Protein AF-A0A2S6GH41-F1 (afdb_monomer_lite)

Foldseek 3Di:
DPPDPDDLVVLLVLLVVLVVVLVVLVVDDDDQDQDPDDPVVSVVSVVVSVVVVVVSVVSSVVSNVSSVVSVVVSVVVVVVVVVVVVVVVVD

pLDDT: mean 82.1, std 8.68, range [46.09, 91.81]

Radius of gyration: 22.16 Å; chains: 1; bounding box: 47×14×67 Å

Organism: NCBI:txid155976

Secondary structure (DSSP, 8-state):
--S-SS-HHHHHHHHHHHHHHHHHHHT---------S-HHHHHHHHHHHHHHHHHHHHHHHHHHHHHHHHHHHHHHHHHHHHHHHHHHHT-

Structure (mmCIF, N/CA/C/O backbone):
data_AF-A0A2S6GH41-F1
#
_entry.id   AF-A0A2S6GH41-F1
#
loop_
_atom_site.group_PDB
_atom_site.id
_atom_site.type_symbol
_atom_site.label_atom_id
_atom_site.label_alt_id
_atom_site.label_comp_id
_atom_site.label_asym_id
_atom_site.label_entity_id
_atom_site.label_seq_id
_atom_site.pdbx_PDB_ins_code
_atom_site.Cartn_x
_atom_site.Cartn_y
_atom_site.Cartn_z
_atom_site.occupancy
_atom_site.B_iso_or_equiv
_atom_site.auth_seq_id
_atom_site.auth_comp_id
_atom_site.auth_asym_id
_atom_site.auth_atom_id
_atom_site.pdbx_PDB_model_num
ATOM 1 N N . MET A 1 1 ? 7.200 5.734 -31.035 1.00 46.09 1 MET A N 1
ATOM 2 C CA . MET A 1 1 ? 6.500 4.935 -30.011 1.00 46.09 1 MET A CA 1
ATOM 3 C C . MET A 1 1 ? 7.465 3.839 -29.610 1.00 46.09 1 MET A C 1
ATOM 5 O O . MET A 1 1 ? 7.790 3.017 -30.459 1.00 46.09 1 MET A O 1
ATOM 9 N N . THR A 1 2 ? 8.040 3.922 -28.411 1.00 55.91 2 THR A N 1
ATOM 10 C CA . THR A 1 2 ? 8.851 2.839 -27.836 1.00 55.91 2 THR A CA 1
ATOM 11 C C . THR A 1 2 ? 7.917 1.636 -27.676 1.00 55.91 2 THR A C 1
ATOM 13 O O . THR A 1 2 ? 6.753 1.821 -27.338 1.00 55.91 2 THR A O 1
ATOM 16 N N . GLY A 1 3 ? 8.335 0.416 -28.009 1.00 64.44 3 GLY A N 1
ATOM 17 C CA . GLY A 1 3 ? 7.457 -0.770 -28.005 1.00 64.44 3 GLY A CA 1
ATOM 18 C C . GLY A 1 3 ? 6.978 -1.221 -26.615 1.00 64.44 3 GLY A C 1
ATOM 19 O O . GLY A 1 3 ? 6.590 -2.375 -26.457 1.00 64.44 3 GLY A O 1
ATOM 20 N N . TYR A 1 4 ? 7.050 -0.344 -25.612 1.00 71.88 4 TYR A N 1
ATOM 21 C CA . TYR A 1 4 ? 6.684 -0.599 -24.228 1.00 71.88 4 TYR A CA 1
ATOM 22 C C . TYR A 1 4 ? 5.194 -0.351 -23.996 1.00 71.88 4 TYR A C 1
ATOM 24 O O . TYR A 1 4 ? 4.593 0.550 -24.578 1.00 71.88 4 TYR A O 1
ATOM 32 N N . THR A 1 5 ? 4.593 -1.155 -23.119 1.00 72.44 5 THR A N 1
ATOM 33 C CA . THR A 1 5 ? 3.180 -1.018 -22.730 1.00 72.44 5 THR A CA 1
ATOM 34 C C . THR A 1 5 ? 2.937 0.130 -21.744 1.00 72.44 5 THR A C 1
ATOM 36 O O . THR A 1 5 ? 1.793 0.539 -21.571 1.00 72.44 5 THR A O 1
ATOM 39 N N . ALA A 1 6 ? 3.997 0.656 -21.121 1.00 76.31 6 ALA A N 1
ATOM 40 C CA . ALA A 1 6 ? 3.997 1.817 -20.231 1.00 76.31 6 ALA A CA 1
ATOM 41 C C . ALA A 1 6 ? 5.358 2.530 -20.309 1.00 76.31 6 ALA A C 1
ATOM 43 O O . ALA A 1 6 ? 6.374 1.880 -20.570 1.00 76.31 6 ALA A O 1
ATOM 44 N N . ASP A 1 7 ? 5.384 3.843 -20.080 1.00 81.19 7 ASP A N 1
ATOM 45 C CA . ASP A 1 7 ? 6.622 4.624 -20.102 1.00 81.19 7 ASP A CA 1
ATOM 46 C C . ASP A 1 7 ? 7.514 4.300 -18.878 1.00 81.19 7 ASP A C 1
ATOM 48 O O . ASP A 1 7 ? 7.027 4.322 -17.743 1.00 81.19 7 ASP A O 1
ATOM 52 N N . PRO A 1 8 ? 8.820 4.007 -19.059 1.00 78.56 8 PRO A N 1
ATOM 53 C CA . PRO A 1 8 ? 9.721 3.688 -17.947 1.00 78.56 8 PRO A CA 1
ATOM 54 C C . PRO A 1 8 ? 9.837 4.797 -16.886 1.00 78.56 8 PRO A C 1
ATOM 56 O O . PRO A 1 8 ? 10.000 4.498 -15.700 1.00 78.56 8 PRO A O 1
ATOM 59 N N . GLY A 1 9 ? 9.745 6.068 -17.288 1.00 79.06 9 GLY A N 1
ATOM 60 C CA . GLY A 1 9 ? 9.772 7.214 -16.380 1.00 79.06 9 GLY A CA 1
ATOM 61 C C . GLY A 1 9 ? 8.504 7.307 -15.533 1.00 79.06 9 GLY A C 1
ATOM 62 O O . GLY A 1 9 ? 8.586 7.552 -14.328 1.00 79.06 9 GLY A O 1
ATOM 63 N N . GLU A 1 10 ? 7.341 7.028 -16.124 1.00 83.44 10 GLU A N 1
ATOM 64 C CA . GLU A 1 10 ? 6.071 6.942 -15.392 1.00 83.44 10 GLU A CA 1
ATOM 65 C C . GLU A 1 10 ? 6.060 5.778 -14.390 1.00 83.44 10 GLU A C 1
ATOM 67 O O . GLU A 1 10 ? 5.605 5.948 -13.257 1.00 83.44 10 GLU A O 1
ATOM 72 N N . LEU A 1 11 ? 6.626 4.619 -14.752 1.00 82.75 11 LEU A N 1
ATOM 73 C CA . LEU A 1 11 ? 6.774 3.479 -13.835 1.00 82.75 11 LEU A CA 1
ATOM 74 C C . LEU A 1 11 ? 7.668 3.821 -12.633 1.00 82.75 11 LEU A C 1
ATOM 76 O O . LEU A 1 11 ? 7.336 3.475 -11.496 1.00 82.75 11 LEU A O 1
ATOM 80 N N . ALA A 1 12 ? 8.775 4.534 -12.861 1.00 81.00 12 ALA A N 1
ATOM 81 C CA . ALA A 1 12 ? 9.671 4.978 -11.794 1.00 81.00 12 ALA A CA 1
ATOM 82 C C . ALA A 1 12 ? 9.002 6.005 -10.862 1.00 81.00 12 ALA A C 1
ATOM 84 O O . ALA A 1 12 ? 9.142 5.925 -9.635 1.00 81.00 12 ALA A O 1
ATOM 85 N N . ALA A 1 13 ? 8.230 6.941 -11.424 1.00 84.31 13 ALA A N 1
ATOM 86 C CA . ALA A 1 13 ? 7.445 7.893 -10.643 1.00 84.31 13 ALA A CA 1
ATOM 87 C C . ALA A 1 13 ? 6.380 7.179 -9.793 1.00 84.31 13 ALA A C 1
ATOM 89 O O . ALA A 1 13 ? 6.266 7.450 -8.597 1.00 84.31 13 ALA A O 1
ATOM 90 N N . ALA A 1 14 ? 5.660 6.212 -10.371 1.00 84.94 14 ALA A N 1
ATOM 91 C CA . ALA A 1 14 ? 4.658 5.419 -9.661 1.00 84.94 14 ALA A CA 1
ATOM 92 C C . ALA A 1 14 ? 5.269 4.599 -8.512 1.00 84.94 14 ALA A C 1
ATOM 94 O O . ALA A 1 14 ? 4.740 4.612 -7.400 1.00 84.94 14 ALA A O 1
ATOM 95 N N . ALA A 1 15 ? 6.409 3.939 -8.743 1.00 83.06 15 ALA A N 1
ATOM 96 C CA . ALA A 1 15 ? 7.126 3.208 -7.696 1.00 83.06 15 ALA A CA 1
ATOM 97 C C . ALA A 1 15 ? 7.561 4.133 -6.543 1.00 83.06 15 ALA A C 1
ATOM 99 O O . ALA A 1 15 ? 7.417 3.776 -5.373 1.00 83.06 15 ALA A O 1
ATOM 100 N N . THR A 1 16 ? 8.025 5.347 -6.864 1.00 85.56 16 THR A N 1
ATOM 101 C CA . THR A 1 16 ? 8.413 6.359 -5.867 1.00 85.56 16 THR A CA 1
ATOM 102 C C . THR A 1 16 ? 7.220 6.795 -5.01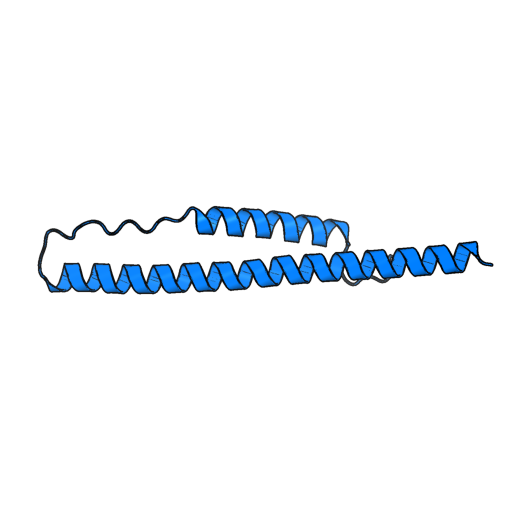7 1.00 85.56 16 THR A C 1
ATOM 104 O O . THR A 1 16 ? 7.293 6.746 -3.789 1.00 85.56 16 THR A O 1
ATOM 107 N N . VAL A 1 17 ? 6.092 7.146 -5.642 1.00 88.75 17 VAL A N 1
ATOM 108 C CA . VAL A 1 17 ? 4.865 7.532 -4.923 1.00 88.75 17 VAL A CA 1
ATOM 109 C C . VAL A 1 17 ? 4.370 6.403 -4.016 1.00 88.75 17 VAL A C 1
ATOM 111 O O . VAL A 1 17 ? 3.998 6.647 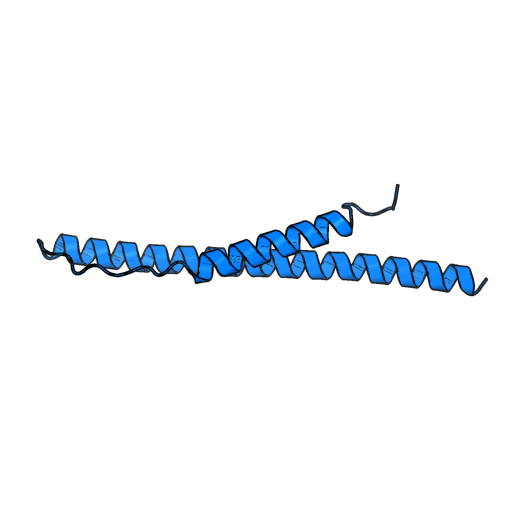-2.866 1.00 88.75 17 VAL A O 1
ATOM 114 N N . LEU A 1 18 ? 4.408 5.155 -4.492 1.00 86.75 18 LEU A N 1
ATOM 115 C CA . LEU A 1 18 ? 4.031 3.998 -3.681 1.00 86.75 18 LEU A CA 1
ATOM 116 C C . LEU A 1 18 ? 4.965 3.814 -2.484 1.00 86.75 18 LEU A C 1
ATOM 118 O O . LEU A 1 18 ? 4.481 3.562 -1.386 1.00 86.75 18 LEU A O 1
ATOM 122 N N . SER A 1 19 ? 6.276 4.003 -2.656 1.00 81.19 19 SER A N 1
ATOM 123 C CA . SER A 1 19 ? 7.227 3.926 -1.538 1.00 81.19 19 SER A CA 1
ATOM 124 C C . SER A 1 19 ? 6.979 4.986 -0.461 1.00 81.19 19 SER A C 1
ATOM 126 O O . SER A 1 19 ? 7.075 4.679 0.724 1.00 81.19 19 SER A O 1
ATOM 128 N N . TRP A 1 20 ? 6.593 6.206 -0.849 1.00 86.81 20 TRP A N 1
ATOM 129 C CA . TRP A 1 20 ? 6.197 7.240 0.111 1.00 86.81 20 TRP A CA 1
ATOM 130 C C . TRP A 1 20 ? 4.908 6.861 0.831 1.00 86.81 20 TRP A C 1
ATOM 132 O O . TRP A 1 20 ? 4.832 6.962 2.047 1.00 86.81 20 TRP A O 1
ATOM 142 N N . THR A 1 21 ? 3.936 6.318 0.098 1.00 85.62 21 THR A N 1
ATOM 143 C CA . THR A 1 21 ? 2.667 5.853 0.680 1.00 85.62 21 THR A CA 1
ATOM 144 C C . THR A 1 21 ? 2.889 4.722 1.692 1.00 85.62 21 THR A C 1
ATOM 146 O O . THR A 1 21 ? 2.234 4.674 2.729 1.00 85.62 21 THR A O 1
ATOM 149 N N . VAL A 1 22 ? 3.828 3.814 1.408 1.00 84.94 22 VAL A N 1
ATOM 150 C CA . VAL A 1 22 ? 4.252 2.743 2.323 1.00 84.94 22 VAL A CA 1
ATOM 151 C C . VAL A 1 22 ? 4.860 3.332 3.600 1.00 84.94 22 VAL A C 1
ATOM 153 O O . VAL A 1 22 ? 4.445 2.947 4.690 1.00 84.94 22 VAL A O 1
ATOM 156 N N . ALA A 1 23 ? 5.763 4.309 3.478 1.00 82.44 23 ALA A N 1
ATOM 157 C CA . ALA A 1 23 ? 6.361 4.988 4.629 1.00 82.44 23 ALA A CA 1
ATOM 158 C C . AL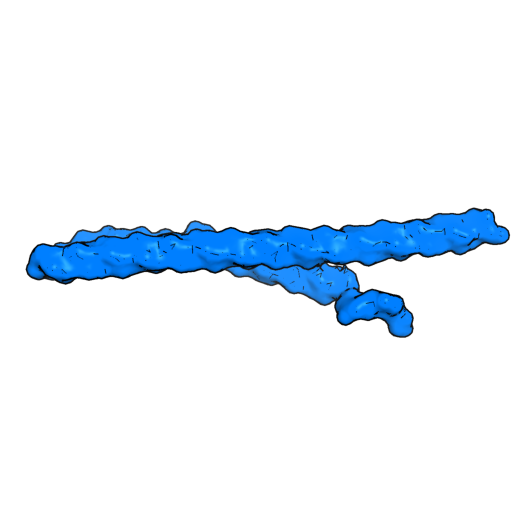A A 1 23 ? 5.319 5.750 5.475 1.00 82.44 23 ALA A C 1
ATOM 160 O O . ALA A 1 23 ? 5.358 5.698 6.705 1.00 82.44 23 ALA A O 1
ATOM 161 N N . ASP A 1 24 ? 4.347 6.402 4.832 1.00 85.38 24 ASP A N 1
ATOM 162 C CA . ASP A 1 24 ? 3.244 7.080 5.521 1.00 85.38 24 ASP A CA 1
ATOM 163 C C . ASP A 1 24 ? 2.349 6.082 6.278 1.00 85.38 24 ASP A C 1
ATOM 165 O O . ASP A 1 24 ? 1.906 6.363 7.392 1.00 85.38 24 ASP A O 1
ATOM 169 N N . LEU A 1 25 ? 2.121 4.889 5.715 1.00 82.75 25 LEU A N 1
ATOM 170 C CA . LEU A 1 25 ? 1.403 3.795 6.378 1.00 82.75 25 LEU A CA 1
ATOM 171 C C . LEU A 1 25 ? 2.162 3.245 7.593 1.00 82.75 25 LEU A C 1
ATOM 173 O O . LEU A 1 25 ? 1.532 2.983 8.616 1.00 82.75 25 LEU A O 1
ATOM 177 N N . GLU A 1 26 ? 3.491 3.112 7.532 1.00 77.38 26 GLU A N 1
ATOM 178 C CA . GLU A 1 26 ? 4.311 2.715 8.694 1.00 77.38 26 GLU A CA 1
ATOM 179 C C . GLU A 1 26 ? 4.251 3.743 9.836 1.00 77.38 26 GLU A C 1
ATOM 181 O O . GLU A 1 26 ? 4.388 3.391 11.013 1.00 77.38 26 GLU A O 1
ATOM 186 N N . ALA A 1 27 ? 4.016 5.016 9.507 1.00 78.44 27 ALA A N 1
ATOM 187 C CA . ALA A 1 27 ? 3.847 6.080 10.489 1.00 78.44 27 ALA A CA 1
ATOM 188 C C . ALA A 1 27 ? 2.479 6.040 11.199 1.00 78.44 27 ALA A C 1
ATOM 190 O O . ALA A 1 27 ? 2.325 6.667 12.254 1.00 78.44 27 ALA A O 1
ATOM 191 N N . VAL A 1 28 ? 1.498 5.286 10.683 1.00 78.81 28 VAL A N 1
ATOM 192 C CA . VAL A 1 28 ? 0.193 5.101 11.333 1.00 78.81 28 VAL A CA 1
ATOM 193 C C . VAL A 1 28 ? 0.363 4.239 12.585 1.00 78.81 28 VAL A C 1
ATOM 195 O O . VAL A 1 28 ? 0.334 3.011 12.556 1.00 78.81 28 VAL A O 1
ATOM 198 N N . ARG A 1 29 ? 0.524 4.900 13.733 1.00 69.19 29 ARG A N 1
ATOM 199 C CA . ARG A 1 29 ? 0.474 4.267 15.054 1.00 69.19 29 ARG A CA 1
ATOM 200 C C . ARG A 1 29 ? -0.969 4.230 15.544 1.00 69.19 29 ARG A C 1
ATOM 202 O O . ARG A 1 29 ? -1.544 5.273 15.849 1.00 69.19 29 ARG A O 1
ATOM 209 N N . LEU A 1 30 ? -1.535 3.033 15.673 1.00 72.19 30 LEU A N 1
ATOM 210 C CA . LEU A 1 30 ? -2.821 2.844 16.338 1.00 72.19 30 LEU A CA 1
ATOM 211 C C . LEU A 1 30 ? -2.596 2.899 17.849 1.00 72.19 30 LEU A C 1
ATOM 213 O O 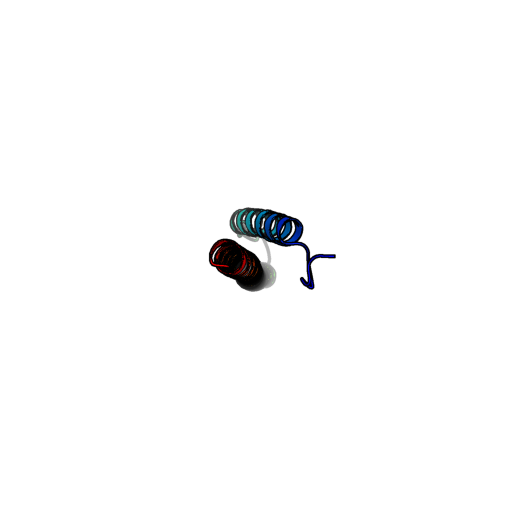. LEU A 1 30 ? -2.072 1.975 18.466 1.00 72.19 30 LEU A O 1
ATOM 217 N N . THR A 1 31 ? -2.924 4.035 18.457 1.00 69.00 31 THR A N 1
ATOM 218 C CA . THR A 1 31 ? -2.850 4.189 19.907 1.00 69.00 31 THR A CA 1
ATOM 219 C C . THR A 1 31 ? -4.099 3.591 20.542 1.00 69.00 31 THR A C 1
ATOM 221 O O . THR A 1 31 ? -5.211 4.100 20.389 1.00 69.00 31 THR A O 1
ATOM 224 N N . THR A 1 32 ? -3.930 2.514 21.309 1.00 67.31 32 THR A N 1
ATOM 225 C CA . THR A 1 32 ? -5.005 2.013 22.168 1.00 67.31 32 THR A CA 1
ATOM 226 C C . THR A 1 32 ? -5.266 3.045 23.257 1.00 67.31 32 THR A C 1
ATOM 228 O O . THR A 1 32 ? -4.481 3.193 24.196 1.00 67.31 32 THR A O 1
ATOM 231 N N . THR A 1 33 ? -6.362 3.785 23.132 1.00 68.62 33 THR A N 1
ATOM 232 C CA . THR A 1 33 ? -6.810 4.668 24.208 1.00 68.62 33 THR A CA 1
ATOM 233 C C . THR A 1 33 ? -7.507 3.800 25.254 1.00 68.62 33 THR A C 1
ATOM 235 O O . THR A 1 33 ? -8.414 3.050 24.884 1.00 68.62 33 THR A O 1
ATOM 238 N N . PRO A 1 34 ? -7.110 3.846 26.539 1.00 67.38 34 PRO A N 1
ATOM 239 C CA . PRO A 1 34 ? -7.799 3.085 27.570 1.00 67.38 34 PRO A CA 1
ATOM 240 C C . PRO A 1 34 ? -9.271 3.501 27.598 1.00 67.38 34 PRO A C 1
ATOM 242 O O . PRO A 1 34 ? -9.609 4.666 27.806 1.00 67.38 34 PRO A O 1
ATOM 245 N N . ALA A 1 35 ? -10.146 2.536 27.327 1.00 69.44 35 ALA A N 1
ATOM 246 C CA . ALA A 1 35 ? -11.574 2.767 27.262 1.00 69.44 35 ALA A CA 1
ATOM 247 C C . ALA A 1 35 ? -12.129 2.953 28.676 1.00 69.44 35 ALA A C 1
ATOM 249 O O . ALA A 1 35 ? -12.217 2.002 29.453 1.00 69.44 35 ALA A O 1
ATOM 250 N N . THR A 1 36 ? -12.541 4.170 29.014 1.00 74.62 36 THR A N 1
ATOM 251 C CA . THR A 1 36 ? -13.303 4.419 30.239 1.00 74.62 36 THR A CA 1
ATOM 252 C C . THR A 1 36 ? -14.763 4.061 29.969 1.00 74.62 36 THR A C 1
ATOM 254 O O . THR A 1 36 ? -15.479 4.820 29.319 1.00 74.62 36 THR A O 1
ATOM 257 N N . GLY A 1 37 ? -15.220 2.886 30.409 1.00 77.56 37 GLY A N 1
ATOM 258 C CA . GLY A 1 37 ? -16.599 2.461 30.159 1.00 77.56 37 GLY A CA 1
ATOM 259 C C . GLY A 1 37 ? -16.884 0.983 30.437 1.00 77.56 37 GLY A C 1
ATOM 260 O O . GLY A 1 37 ? -16.086 0.303 31.082 1.00 77.56 37 GLY A O 1
ATOM 261 N N . PRO A 1 38 ? -18.040 0.472 29.972 1.00 87.38 38 PRO A N 1
ATOM 262 C CA . PRO A 1 38 ? -18.420 -0.928 30.143 1.00 87.38 38 PRO A CA 1
ATOM 263 C C . PRO A 1 38 ? -17.398 -1.879 29.509 1.00 87.38 38 PRO A C 1
ATOM 265 O O . PRO A 1 38 ? -16.862 -1.586 28.443 1.00 87.38 38 PRO A O 1
ATOM 268 N N . ALA A 1 39 ? -17.208 -3.069 30.089 1.00 87.50 39 ALA A N 1
ATOM 269 C CA . ALA A 1 39 ? -16.251 -4.064 29.585 1.00 87.50 39 ALA A CA 1
ATOM 270 C C . ALA A 1 39 ? -16.435 -4.402 28.089 1.00 87.50 39 ALA A C 1
ATOM 272 O O . ALA A 1 39 ? -15.458 -4.595 27.373 1.00 87.50 39 ALA A O 1
ATOM 273 N N . ARG A 1 40 ? -17.682 -4.392 27.593 1.00 86.81 40 ARG A N 1
ATOM 274 C CA . ARG A 1 40 ? -17.991 -4.605 26.167 1.00 86.81 40 ARG A CA 1
ATOM 275 C C . ARG A 1 40 ? -17.400 -3.528 25.252 1.00 86.81 40 ARG A C 1
ATOM 277 O O . ARG A 1 40 ? -17.013 -3.841 24.136 1.00 86.81 40 ARG A O 1
ATOM 284 N N . LEU A 1 41 ? -17.326 -2.276 25.712 1.00 86.56 41 LEU A N 1
ATOM 285 C CA . LEU A 1 41 ? -16.724 -1.181 24.949 1.00 86.56 41 LEU A CA 1
ATOM 286 C C . LEU A 1 41 ? -15.205 -1.349 24.862 1.00 86.56 41 LEU A C 1
ATOM 288 O O . LEU A 1 41 ? -14.639 -1.189 23.787 1.00 86.56 41 LEU A O 1
ATOM 292 N N . ALA A 1 42 ? -14.561 -1.711 25.975 1.00 86.06 42 ALA A N 1
ATOM 293 C CA . ALA A 1 42 ? -13.131 -2.006 25.988 1.00 86.06 42 ALA A CA 1
ATOM 294 C C . ALA A 1 42 ? -12.792 -3.157 25.030 1.00 86.06 42 ALA A C 1
ATOM 296 O O . ALA A 1 42 ? -11.883 -3.022 24.217 1.00 86.06 42 ALA A O 1
ATOM 297 N N . GLN A 1 43 ? -13.579 -4.238 25.059 1.00 87.75 43 GLN A N 1
ATOM 298 C CA . GLN A 1 43 ? -13.409 -5.364 24.144 1.00 87.75 43 GLN A CA 1
ATOM 299 C C . GLN A 1 43 ? -13.594 -4.955 22.675 1.00 87.75 43 GLN A C 1
ATOM 301 O O . GLN A 1 43 ? -12.747 -5.282 21.851 1.00 87.75 43 GLN A O 1
ATOM 306 N N . ALA A 1 44 ? -14.643 -4.191 22.354 1.00 88.81 44 ALA A N 1
ATOM 307 C CA . ALA A 1 44 ? -14.884 -3.720 20.990 1.00 88.81 44 ALA A CA 1
ATOM 308 C C . ALA A 1 44 ? -13.757 -2.811 20.469 1.00 88.81 44 ALA A C 1
ATOM 310 O O . ALA A 1 44 ? -13.377 -2.910 19.307 1.00 88.81 44 ALA A O 1
ATOM 311 N N . ILE A 1 45 ? -13.191 -1.948 21.323 1.00 87.62 45 ILE A N 1
ATOM 312 C CA . ILE A 1 45 ? -12.040 -1.106 20.962 1.00 87.62 45 ILE A CA 1
ATOM 313 C C . ILE A 1 45 ? -10.803 -1.967 20.697 1.00 87.62 45 ILE A C 1
ATOM 315 O O . ILE A 1 45 ? -10.077 -1.704 19.739 1.00 87.62 45 ILE A O 1
ATOM 319 N N . THR A 1 46 ? -10.564 -3.002 21.506 1.00 87.00 46 THR A N 1
ATOM 320 C CA . THR A 1 46 ? -9.462 -3.944 21.278 1.00 87.00 46 THR A CA 1
ATOM 321 C C . THR A 1 46 ? -9.632 -4.702 19.962 1.00 87.00 46 THR A C 1
ATOM 323 O O . THR A 1 46 ? -8.702 -4.700 19.163 1.00 87.00 46 THR A O 1
ATOM 326 N N . GLU A 1 47 ? -10.803 -5.292 19.706 1.00 90.00 47 GLU A N 1
ATOM 327 C CA . GLU A 1 47 ? -11.09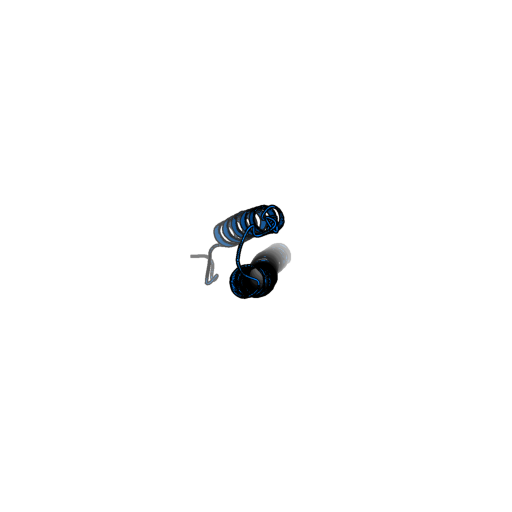3 -6.016 18.456 1.00 90.00 47 GLU A CA 1
ATOM 328 C C . GLU A 1 47 ? -10.942 -5.099 17.235 1.00 90.00 47 GLU A C 1
ATOM 330 O O . GLU A 1 47 ? -10.208 -5.429 16.308 1.00 90.00 47 GLU A O 1
ATOM 335 N N . TYR A 1 48 ? -11.519 -3.894 17.284 1.00 88.25 48 TYR A N 1
ATOM 336 C CA . TYR A 1 48 ? -11.356 -2.892 16.230 1.00 88.25 48 TYR A CA 1
ATOM 337 C C . TYR A 1 48 ? -9.887 -2.520 15.992 1.00 88.25 48 TYR A C 1
ATOM 339 O O . TYR A 1 48 ? -9.458 -2.385 14.845 1.00 88.25 48 TYR A O 1
ATOM 347 N N . THR A 1 49 ? -9.104 -2.344 17.061 1.00 87.25 49 THR A N 1
ATOM 348 C CA . THR A 1 49 ? -7.685 -1.983 16.936 1.00 87.25 49 THR A CA 1
ATOM 349 C C . THR A 1 49 ? -6.900 -3.106 16.266 1.00 87.25 49 THR A C 1
ATOM 351 O O . THR A 1 49 ? -6.151 -2.835 15.332 1.00 87.25 49 THR A O 1
ATOM 354 N N . VAL A 1 50 ? -7.123 -4.357 16.677 1.00 88.62 50 VAL A N 1
ATOM 355 C CA . VAL A 1 50 ? -6.477 -5.540 16.086 1.00 88.62 50 VAL A CA 1
ATOM 356 C C . VAL A 1 50 ? -6.846 -5.694 14.609 1.00 88.62 50 VAL A C 1
ATOM 358 O O . VAL A 1 50 ? -5.962 -5.887 13.774 1.00 88.62 50 VAL A O 1
ATOM 361 N N . ASP A 1 51 ? -8.127 -5.553 14.263 1.00 91.81 51 ASP A N 1
ATOM 362 C CA . ASP A 1 51 ? -8.582 -5.640 12.871 1.00 91.81 51 ASP A CA 1
ATOM 363 C C . ASP A 1 51 ? -7.982 -4.520 12.012 1.00 91.81 51 ASP A C 1
ATOM 365 O O . ASP A 1 51 ? -7.561 -4.751 10.874 1.00 91.81 51 ASP A O 1
ATOM 369 N N . THR A 1 52 ? -7.883 -3.308 12.563 1.00 88.12 52 THR A N 1
ATOM 370 C CA . THR A 1 52 ? -7.273 -2.172 11.862 1.00 88.12 52 THR A CA 1
ATOM 371 C C . THR A 1 52 ? -5.768 -2.381 11.676 1.00 88.12 52 THR A C 1
ATOM 373 O O . THR A 1 52 ? -5.256 -2.134 10.585 1.00 88.12 52 THR A O 1
ATOM 376 N N . GLU A 1 53 ? -5.053 -2.894 12.685 1.00 88.00 53 GLU A N 1
ATOM 377 C CA . GLU A 1 53 ? -3.632 -3.259 12.572 1.00 88.00 53 GLU A CA 1
ATOM 378 C C . GLU A 1 53 ? -3.407 -4.320 11.486 1.00 88.00 53 GLU A C 1
ATOM 380 O O . GLU A 1 53 ? -2.492 -4.193 10.663 1.00 88.00 53 GLU A O 1
ATOM 385 N N . ALA A 1 54 ? -4.269 -5.339 11.431 1.00 89.81 54 ALA A N 1
ATOM 386 C CA . ALA A 1 54 ? -4.211 -6.376 10.407 1.00 89.81 54 ALA A CA 1
ATOM 387 C C . ALA A 1 54 ? -4.456 -5.805 9.000 1.00 89.81 54 ALA A C 1
ATOM 389 O O . ALA A 1 54 ? -3.716 -6.125 8.064 1.00 89.81 54 ALA A O 1
ATOM 390 N N . ALA A 1 55 ? -5.447 -4.922 8.846 1.00 90.25 55 ALA A N 1
ATOM 391 C CA . ALA A 1 55 ? -5.759 -4.275 7.574 1.00 90.25 55 ALA A CA 1
ATOM 392 C C . ALA A 1 55 ? -4.620 -3.362 7.087 1.00 90.25 55 ALA A C 1
ATOM 394 O O . ALA A 1 55 ? -4.227 -3.441 5.921 1.00 90.25 55 ALA A O 1
ATOM 395 N N . VAL A 1 56 ? -4.046 -2.545 7.979 1.00 88.00 56 VAL A N 1
ATOM 396 C CA . VAL A 1 56 ? -2.888 -1.682 7.678 1.00 88.00 56 VAL A CA 1
ATOM 397 C C . VAL A 1 56 ? -1.684 -2.524 7.259 1.00 88.00 56 VAL A C 1
ATOM 399 O O . VAL A 1 56 ? -1.055 -2.236 6.241 1.00 88.00 56 VAL A O 1
ATOM 402 N N . THR A 1 57 ? -1.410 -3.618 7.972 1.00 87.69 57 THR A N 1
ATOM 403 C CA . THR A 1 57 ? -0.316 -4.545 7.640 1.00 87.69 57 THR A CA 1
ATOM 404 C C . THR A 1 57 ? -0.512 -5.188 6.264 1.00 87.69 57 THR A C 1
ATOM 406 O O . THR A 1 57 ? 0.428 -5.274 5.469 1.00 87.69 57 THR A O 1
ATOM 409 N N . ALA A 1 58 ? -1.736 -5.621 5.946 1.00 90.69 58 ALA A N 1
ATOM 410 C CA . ALA A 1 58 ? -2.057 -6.203 4.646 1.00 90.69 58 ALA A CA 1
ATOM 411 C C . ALA A 1 58 ? -1.903 -5.183 3.505 1.00 90.69 58 ALA A C 1
ATOM 413 O O . ALA A 1 58 ? -1.320 -5.506 2.466 1.00 90.69 58 ALA A O 1
ATOM 414 N N . ALA A 1 59 ? -2.369 -3.946 3.710 1.00 88.12 59 ALA A N 1
ATOM 415 C CA . ALA A 1 59 ? -2.213 -2.856 2.749 1.00 88.12 59 ALA A CA 1
ATOM 416 C C . ALA A 1 59 ? -0.733 -2.527 2.511 1.00 88.12 59 ALA A C 1
ATOM 418 O O . ALA A 1 59 ? -0.293 -2.454 1.364 1.00 88.12 59 ALA A O 1
ATOM 419 N N . HIS A 1 60 ? 0.052 -2.422 3.585 1.00 88.88 60 HIS A N 1
ATOM 420 C CA . HIS A 1 60 ? 1.493 -2.201 3.520 1.00 88.88 60 HIS A CA 1
ATOM 421 C C . HIS A 1 60 ? 2.201 -3.284 2.690 1.00 88.88 60 HIS A C 1
ATOM 423 O O . HIS A 1 60 ? 2.972 -2.983 1.773 1.00 88.88 60 HIS A O 1
ATOM 429 N N . ALA A 1 61 ? 1.899 -4.559 2.953 1.00 89.12 61 ALA A N 1
ATOM 430 C CA . ALA A 1 61 ? 2.472 -5.678 2.209 1.00 89.12 61 ALA A CA 1
ATOM 431 C C . ALA A 1 61 ? 2.089 -5.654 0.719 1.00 89.12 61 ALA A C 1
ATOM 433 O O . ALA A 1 61 ? 2.933 -5.924 -0.138 1.00 89.12 61 ALA A O 1
ATOM 434 N N . ALA A 1 62 ? 0.836 -5.321 0.396 1.00 90.19 62 ALA A N 1
ATOM 435 C CA . ALA A 1 62 ? 0.373 -5.221 -0.985 1.00 90.19 62 ALA A CA 1
ATOM 436 C C . ALA A 1 62 ? 1.073 -4.080 -1.739 1.00 90.19 62 ALA A C 1
ATOM 438 O O . ALA A 1 62 ? 1.609 -4.307 -2.823 1.00 90.19 62 ALA A O 1
ATOM 439 N N . LEU A 1 63 ? 1.136 -2.882 -1.151 1.00 88.62 63 LEU A N 1
ATOM 440 C CA . LEU A 1 63 ? 1.782 -1.719 -1.767 1.00 88.62 63 LEU A CA 1
ATOM 441 C C . LEU A 1 63 ? 3.287 -1.936 -1.963 1.00 88.62 63 LEU A C 1
ATOM 443 O O . LEU A 1 63 ? 3.820 -1.605 -3.020 1.00 88.62 63 LEU A O 1
ATOM 447 N N . THR A 1 64 ? 3.955 -2.575 -0.999 1.00 88.12 64 THR A N 1
ATOM 448 C CA . THR A 1 64 ? 5.379 -2.933 -1.112 1.00 88.12 64 THR A CA 1
ATOM 449 C C . THR A 1 64 ? 5.633 -3.883 -2.285 1.00 88.12 64 THR A C 1
ATOM 451 O O . THR A 1 64 ? 6.594 -3.699 -3.038 1.00 88.12 64 THR A O 1
ATOM 454 N N . ARG A 1 65 ? 4.764 -4.886 -2.483 1.00 91.50 65 ARG A N 1
ATOM 455 C CA . ARG A 1 65 ? 4.865 -5.804 -3.631 1.00 91.50 65 ARG A CA 1
ATOM 456 C C . ARG A 1 65 ? 4.697 -5.062 -4.949 1.00 91.50 65 ARG A C 1
ATOM 458 O O . ARG A 1 65 ? 5.554 -5.194 -5.812 1.00 91.50 65 ARG A O 1
ATOM 465 N N . VAL A 1 66 ? 3.671 -4.219 -5.068 1.00 89.88 66 VAL A N 1
ATOM 466 C CA . VAL A 1 66 ? 3.433 -3.441 -6.296 1.00 89.88 66 VAL A CA 1
ATOM 467 C C . VAL A 1 66 ? 4.614 -2.517 -6.606 1.00 89.88 66 VAL A C 1
ATOM 469 O O . VAL A 1 66 ? 5.072 -2.475 -7.744 1.00 89.88 66 VAL A O 1
ATOM 472 N N . ALA A 1 67 ? 5.162 -1.818 -5.607 1.00 85.56 67 ALA A N 1
ATOM 473 C CA . ALA A 1 67 ? 6.343 -0.973 -5.798 1.00 85.56 67 ALA A CA 1
ATOM 474 C C . ALA A 1 67 ? 7.566 -1.780 -6.278 1.00 85.56 67 ALA A C 1
ATOM 476 O O . ALA A 1 67 ? 8.315 -1.331 -7.152 1.00 85.56 67 ALA A O 1
ATOM 477 N N . THR A 1 68 ? 7.746 -2.991 -5.742 1.00 87.19 68 THR A N 1
ATOM 478 C CA . THR A 1 68 ? 8.818 -3.909 -6.155 1.00 87.19 68 THR A CA 1
ATOM 479 C C . THR A 1 68 ? 8.624 -4.375 -7.597 1.00 87.19 68 THR A C 1
ATOM 481 O O . THR A 1 68 ? 9.562 -4.303 -8.392 1.00 87.19 68 THR A O 1
ATOM 484 N N . ASP A 1 69 ? 7.407 -4.781 -7.959 1.00 89.56 69 ASP A N 1
ATOM 485 C CA . ASP A 1 69 ? 7.075 -5.256 -9.303 1.00 89.56 69 ASP A CA 1
ATOM 486 C C . ASP A 1 69 ? 7.268 -4.154 -10.355 1.00 89.56 69 ASP A C 1
ATOM 488 O O . ASP A 1 69 ? 7.862 -4.399 -11.405 1.00 89.56 69 ASP A O 1
ATOM 492 N N . LEU A 1 70 ? 6.857 -2.916 -10.054 1.00 87.44 70 LEU A N 1
ATOM 493 C CA . LEU A 1 70 ? 7.091 -1.760 -10.928 1.00 87.44 70 LEU A CA 1
ATOM 494 C C . LEU A 1 70 ? 8.585 -1.472 -11.107 1.00 87.44 70 LEU A C 1
ATOM 496 O O . LEU A 1 70 ? 9.040 -1.203 -12.219 1.00 87.44 70 LEU A O 1
ATOM 500 N N . THR A 1 71 ? 9.366 -1.583 -10.030 1.00 85.56 71 THR A N 1
ATOM 501 C CA . THR A 1 71 ? 10.824 -1.417 -10.089 1.00 85.56 71 THR A CA 1
ATOM 502 C C . THR A 1 71 ? 11.470 -2.502 -10.953 1.00 85.56 71 THR A C 1
ATOM 504 O O . THR A 1 71 ? 12.355 -2.211 -11.759 1.00 85.56 71 THR A O 1
ATOM 507 N N . HIS A 1 72 ? 11.030 -3.756 -10.815 1.00 87.50 72 HIS A N 1
ATOM 508 C CA . HIS A 1 72 ? 11.511 -4.870 -11.632 1.00 87.50 72 HIS A CA 1
ATOM 509 C C . HIS A 1 72 ? 11.158 -4.688 -13.110 1.00 87.50 72 HIS A C 1
ATOM 511 O O . HIS A 1 72 ? 12.018 -4.893 -13.966 1.00 87.50 72 HIS A O 1
ATOM 517 N N . LEU A 1 73 ? 9.936 -4.244 -13.410 1.00 87.56 73 LEU A N 1
ATOM 518 C CA . LEU A 1 73 ? 9.510 -3.965 -14.780 1.00 87.56 73 LEU A CA 1
ATOM 519 C C . LEU A 1 73 ? 10.342 -2.840 -15.412 1.00 87.56 73 LEU A C 1
ATOM 521 O O . LEU A 1 73 ? 10.811 -2.984 -16.538 1.00 87.56 73 LEU A O 1
ATOM 525 N N . GLY A 1 74 ? 10.592 -1.757 -14.669 1.00 84.50 74 GLY A N 1
ATOM 526 C CA . GLY A 1 74 ? 11.447 -0.662 -15.132 1.00 84.50 74 GLY A CA 1
ATOM 527 C C . GLY A 1 74 ? 12.878 -1.113 -15.450 1.00 84.50 74 GLY A C 1
ATOM 528 O O . GLY A 1 74 ? 13.435 -0.714 -16.471 1.00 84.50 74 GLY A O 1
ATOM 529 N N . ARG A 1 75 ? 13.461 -2.000 -14.628 1.00 85.12 75 ARG A N 1
ATOM 530 C CA . ARG A 1 75 ? 14.784 -2.594 -14.900 1.00 85.12 75 ARG A CA 1
ATOM 531 C C . ARG A 1 75 ? 14.779 -3.469 -16.149 1.00 85.12 75 ARG A C 1
ATOM 533 O O . ARG A 1 75 ? 15.680 -3.340 -16.966 1.00 85.12 75 ARG A O 1
ATOM 540 N N . ALA A 1 76 ? 13.746 -4.290 -16.333 1.00 86.19 76 ALA A N 1
ATOM 541 C CA . ALA A 1 76 ? 13.624 -5.130 -17.521 1.00 86.19 76 ALA A CA 1
ATOM 542 C C . ALA A 1 76 ? 13.578 -4.300 -18.816 1.00 86.19 76 ALA A C 1
ATOM 544 O O . ALA A 1 76 ? 14.180 -4.688 -19.814 1.00 86.19 76 ALA A O 1
ATOM 545 N N . TYR A 1 77 ? 12.911 -3.141 -18.803 1.00 86.00 77 TYR A N 1
ATOM 546 C CA . TYR A 1 77 ? 12.931 -2.216 -19.941 1.00 86.00 77 TYR A CA 1
ATOM 547 C C . TYR A 1 77 ? 14.325 -1.627 -20.184 1.00 86.00 77 TYR A C 1
ATOM 549 O O . TYR A 1 77 ? 14.794 -1.628 -21.321 1.00 86.00 77 TYR A O 1
ATOM 557 N N . ALA A 1 78 ? 15.030 -1.209 -19.129 1.00 84.56 78 ALA A N 1
ATOM 558 C CA . ALA A 1 78 ? 16.398 -0.704 -19.257 1.00 84.56 78 ALA A CA 1
ATOM 559 C C . ALA A 1 78 ? 17.372 -1.761 -19.814 1.00 84.56 78 ALA A C 1
ATOM 561 O O . ALA A 1 78 ? 18.212 -1.439 -20.654 1.00 84.56 78 ALA A O 1
ATOM 562 N N . ASP A 1 79 ? 17.234 -3.021 -19.392 1.00 85.88 79 ASP A N 1
ATOM 563 C CA . ASP A 1 79 ? 18.054 -4.131 -19.884 1.00 85.88 79 ASP A CA 1
ATOM 564 C C . ASP A 1 79 ? 17.804 -4.390 -21.377 1.00 85.88 79 ASP A C 1
ATOM 566 O O . ASP A 1 79 ? 18.753 -4.549 -22.146 1.00 85.88 79 ASP A O 1
ATOM 570 N N . VAL A 1 80 ? 16.537 -4.371 -21.813 1.00 86.31 80 VAL A N 1
ATOM 571 C CA . VAL A 1 80 ? 16.166 -4.520 -23.232 1.00 86.31 80 VAL A CA 1
ATOM 572 C C . VAL A 1 80 ? 16.733 -3.381 -24.082 1.00 86.31 80 VAL A C 1
ATOM 574 O O . VAL A 1 80 ? 17.264 -3.641 -25.168 1.00 86.31 80 VAL A O 1
ATOM 577 N N . ASP A 1 81 ? 16.671 -2.140 -23.595 1.00 84.56 81 ASP A N 1
ATOM 578 C CA . ASP A 1 81 ? 17.247 -0.980 -24.284 1.00 84.56 81 ASP A CA 1
ATOM 579 C C . ASP A 1 81 ? 18.777 -1.084 -24.394 1.00 84.56 81 ASP A C 1
ATOM 581 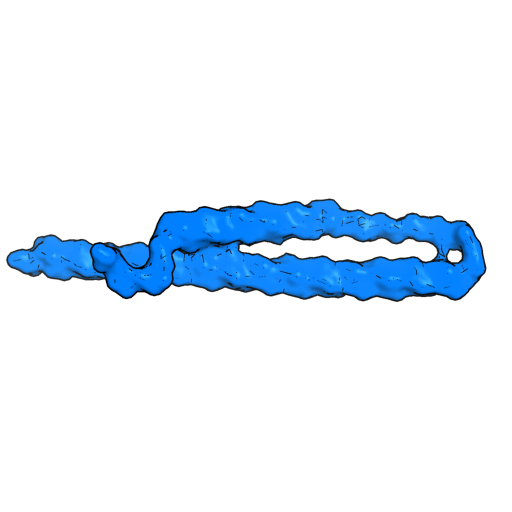O O . ASP A 1 81 ? 19.338 -0.838 -25.468 1.00 84.56 81 ASP A O 1
ATOM 585 N N . ALA A 1 82 ? 19.463 -1.502 -23.325 1.00 83.75 82 ALA A N 1
ATOM 586 C CA . ALA A 1 82 ? 20.914 -1.701 -23.329 1.00 83.75 82 ALA A CA 1
ATOM 587 C C . ALA A 1 82 ? 21.339 -2.799 -24.320 1.00 83.75 82 ALA A C 1
ATOM 589 O O . ALA A 1 82 ? 22.287 -2.623 -25.094 1.00 83.75 82 ALA A O 1
ATOM 590 N N . ASP A 1 83 ? 20.600 -3.907 -24.356 1.00 85.12 83 ASP A N 1
ATOM 591 C CA . ASP A 1 83 ? 20.799 -5.002 -25.304 1.00 85.12 83 ASP A CA 1
ATOM 592 C C . ASP A 1 83 ? 20.619 -4.544 -26.757 1.00 85.12 83 ASP A C 1
ATOM 594 O O . ASP A 1 83 ? 21.417 -4.885 -27.639 1.00 85.12 83 ASP A O 1
ATOM 598 N N . ALA A 1 84 ? 19.572 -3.761 -27.026 1.00 83.19 84 ALA A N 1
ATOM 599 C CA . ALA A 1 84 ? 19.309 -3.213 -28.352 1.00 83.19 84 ALA A CA 1
ATOM 600 C C . ALA A 1 84 ? 20.425 -2.253 -28.793 1.00 83.19 84 ALA A C 1
ATOM 602 O O . ALA A 1 84 ? 20.921 -2.367 -29.918 1.00 83.19 84 ALA A O 1
ATOM 603 N N . ALA A 1 85 ? 20.871 -1.362 -27.903 1.00 83.44 85 ALA A N 1
ATOM 604 C CA . ALA A 1 85 ? 21.963 -0.429 -28.169 1.00 83.44 85 ALA A CA 1
ATOM 605 C C . ALA A 1 85 ? 23.285 -1.156 -28.476 1.00 83.44 85 ALA A C 1
ATOM 607 O O . ALA A 1 85 ? 23.963 -0.820 -29.451 1.00 83.44 85 ALA A O 1
ATOM 608 N N . ASN A 1 86 ? 23.613 -2.202 -27.711 1.00 82.88 86 ASN A N 1
ATOM 609 C CA . ASN A 1 86 ? 24.808 -3.021 -27.930 1.00 82.88 86 ASN A CA 1
ATOM 610 C C . ASN A 1 86 ? 24.775 -3.767 -29.275 1.00 82.88 86 ASN A C 1
ATOM 612 O O . ASN A 1 86 ? 25.788 -3.836 -29.977 1.00 82.88 86 ASN A O 1
ATOM 616 N N . ARG A 1 87 ? 23.612 -4.294 -29.686 1.00 79.94 87 ARG A N 1
ATOM 617 C CA . ARG A 1 87 ? 23.445 -4.938 -31.006 1.00 79.94 87 ARG A CA 1
ATOM 618 C C . ARG A 1 87 ? 23.581 -3.954 -32.169 1.00 79.94 87 ARG A C 1
ATOM 620 O O . ARG A 1 87 ? 24.026 -4.354 -33.240 1.00 79.94 87 ARG A O 1
ATOM 627 N N . PHE A 1 88 ? 23.206 -2.691 -31.973 1.00 76.12 88 PHE A N 1
ATOM 628 C CA . PHE A 1 88 ? 23.395 -1.644 -32.979 1.00 76.12 88 PHE A CA 1
ATOM 629 C C . PHE A 1 88 ? 24.851 -1.184 -33.087 1.00 76.12 88 PHE A C 1
ATOM 631 O O . PHE A 1 88 ? 25.312 -0.944 -34.193 1.00 76.12 88 PHE A O 1
ATOM 638 N N . HIS A 1 89 ? 25.584 -1.098 -31.973 1.00 69.00 89 HIS A N 1
ATOM 639 C CA . HIS A 1 89 ? 27.001 -0.701 -31.969 1.00 69.00 89 HIS A CA 1
ATOM 640 C C . HIS A 1 89 ? 27.964 -1.776 -32.500 1.00 69.00 89 HIS A C 1
ATOM 642 O O . HIS A 1 89 ? 29.104 -1.467 -32.832 1.00 69.00 89 HIS A O 1
ATOM 648 N N . SER A 1 90 ? 27.535 -3.039 -32.540 1.00 66.31 90 SER A N 1
ATOM 649 C CA . SER A 1 90 ? 28.342 -4.180 -33.001 1.00 66.31 90 SER A CA 1
ATOM 650 C C . SER A 1 90 ? 28.119 -4.547 -34.476 1.00 66.31 90 SER A C 1
ATOM 652 O O . SER A 1 90 ? 28.632 -5.571 -34.932 1.00 66.31 90 SER A O 1
ATOM 654 N N . ARG A 1 91 ? 27.369 -3.726 -35.222 1.00 54.09 91 ARG A N 1
ATOM 655 C CA . ARG A 1 91 ? 27.135 -3.837 -36.669 1.00 54.09 91 ARG A CA 1
ATOM 656 C C . ARG A 1 91 ? 27.755 -2.663 -37.410 1.00 54.09 91 ARG A C 1
ATOM 658 O O . ARG A 1 91 ? 28.224 -2.907 -38.542 1.00 54.09 91 ARG A O 1
#

Sequence (91 aa):
MTGYTADPGELAAAATVLSWTVADLEAVRLTTTPATGPARLAQAITEYTVDTEAAVTAAHAALTRVATDLTHLGRAYADVDADAANRFHSR